Protein AF-A0A371GRP0-F1 (afdb_monomer_lite)

Radius of gyration: 27.49 Å; chains: 1; bounding box: 46×66×63 Å

InterPro domains:
  IPR001902 SLC26A/SulP transporter [PTHR11814] (27-108)
  IPR011547 SLC26A/SulP transporter domain [PF00916] (75-108)

Organism: Mucuna pruriens (NCBI:txid157652)

Secondary structure (DSSP, 8-state):
---------------PPPP---HHHHHHHHHHHHH-SS-GGGGGTTS-HHHHHHHHHHHH-THHHHGGG--HHHHHHHHHHHHHHHHHHHHHHHHHHHHTT--TTS--

Structure (mmCIF, N/CA/C/O backbone):
data_AF-A0A371GRP0-F1
#
_entry.id   AF-A0A371GRP0-F1
#
loop_
_atom_site.group_PDB
_atom_site.id
_atom_site.type_symbol
_atom_site.label_atom_id
_atom_site.label_alt_id
_atom_site.label_comp_id
_atom_site.label_asym_id
_atom_site.label_entity_id
_atom_site.label_seq_id
_atom_site.pdbx_PDB_ins_code
_atom_site.Cartn_x
_atom_site.Cartn_y
_atom_site.Cartn_z
_atom_site.occupancy
_atom_site.B_iso_or_equiv
_atom_site.auth_seq_id
_atom_site.auth_comp_id
_atom_site.auth_asym_id
_atom_site.auth_atom_id
_atom_site.pdbx_PDB_model_num
ATOM 1 N N . MET A 1 1 ? -6.689 51.639 30.869 1.00 48.12 1 MET A N 1
ATOM 2 C CA . MET A 1 1 ? -6.477 50.360 30.161 1.00 48.12 1 MET A CA 1
ATOM 3 C C . MET A 1 1 ? -5.565 49.516 31.029 1.00 48.12 1 MET A C 1
ATOM 5 O O . MET A 1 1 ? -4.435 49.924 31.246 1.00 48.12 1 MET A O 1
ATOM 9 N N . GLY A 1 2 ? -6.112 48.468 31.649 1.00 46.59 2 GLY A N 1
ATOM 10 C CA . GLY A 1 2 ? -5.436 47.679 32.680 1.00 46.59 2 GLY A CA 1
ATOM 11 C C . GLY A 1 2 ? -4.367 46.750 32.111 1.00 46.59 2 GLY A C 1
ATOM 12 O O . GLY A 1 2 ? -4.557 46.154 31.053 1.00 46.59 2 GLY A O 1
ATOM 13 N N . ASN A 1 3 ? -3.257 46.654 32.837 1.00 45.34 3 ASN A N 1
ATOM 14 C CA . ASN A 1 3 ? -2.177 45.711 32.591 1.00 45.34 3 ASN A CA 1
ATOM 15 C C . ASN A 1 3 ? -2.669 44.315 32.985 1.00 45.34 3 ASN A C 1
ATOM 17 O O . ASN A 1 3 ? -2.997 44.089 34.147 1.00 45.34 3 ASN A O 1
ATOM 21 N N . VAL A 1 4 ? -2.763 43.406 32.017 1.00 58.34 4 VAL A N 1
ATOM 22 C CA . VAL A 1 4 ? -3.090 42.001 32.275 1.00 58.34 4 VAL A CA 1
ATOM 23 C C . VAL A 1 4 ? -1.774 41.282 32.551 1.00 58.34 4 VAL A C 1
ATOM 25 O O . VAL A 1 4 ? -0.968 41.072 31.646 1.00 58.34 4 VAL A O 1
ATOM 28 N N . GLU A 1 5 ? -1.535 40.987 33.824 1.00 55.69 5 GLU A N 1
ATOM 29 C CA . GLU A 1 5 ? -0.464 40.113 34.294 1.00 55.69 5 GLU A CA 1
ATOM 30 C C . GLU A 1 5 ? -0.697 38.715 33.708 1.00 55.69 5 GLU A C 1
ATOM 32 O O . GLU A 1 5 ? -1.711 38.071 33.975 1.00 55.69 5 GLU A O 1
ATOM 37 N N . TYR A 1 6 ? 0.214 38.259 32.848 1.00 51.41 6 TYR A N 1
ATOM 38 C CA . TYR A 1 6 ? 0.200 36.883 32.366 1.00 51.41 6 TYR A CA 1
ATOM 39 C C . TYR A 1 6 ? 0.681 35.979 33.498 1.00 51.41 6 TYR A C 1
ATOM 41 O O . TYR A 1 6 ? 1.877 35.754 33.682 1.00 51.41 6 TYR A O 1
ATOM 49 N N . GLU A 1 7 ? -0.269 35.479 34.276 1.00 51.72 7 GLU A N 1
ATOM 50 C CA . GLU A 1 7 ? -0.052 34.459 35.290 1.00 51.72 7 GLU A CA 1
ATOM 51 C C . GLU A 1 7 ? 0.326 33.148 34.579 1.00 51.72 7 GLU A C 1
ATOM 53 O O . GLU A 1 7 ? -0.519 32.398 34.086 1.00 51.72 7 GLU A O 1
ATOM 58 N N . TYR A 1 8 ? 1.634 32.905 34.445 1.00 49.12 8 TYR A N 1
ATOM 59 C CA . TYR A 1 8 ? 2.192 31.645 33.957 1.00 49.12 8 TYR A CA 1
ATOM 60 C C . TYR A 1 8 ? 1.908 30.555 34.996 1.00 49.12 8 TYR A C 1
ATOM 62 O O . TYR A 1 8 ? 2.738 30.229 35.845 1.00 49.12 8 TYR A O 1
ATOM 70 N N . ASN A 1 9 ? 0.694 30.009 34.950 1.00 48.06 9 ASN A N 1
ATOM 71 C CA . ASN A 1 9 ? 0.304 28.828 35.702 1.00 48.06 9 ASN A CA 1
ATOM 72 C C . ASN A 1 9 ? 1.055 27.627 35.109 1.00 48.06 9 ASN A C 1
ATOM 74 O O . ASN A 1 9 ? 0.573 26.929 34.218 1.00 48.06 9 ASN A O 1
ATOM 78 N N . SER A 1 10 ? 2.281 27.412 35.586 1.00 55.22 10 SER A N 1
ATOM 79 C CA . SER A 1 10 ? 3.030 26.172 35.398 1.00 55.22 10 SER A CA 1
ATOM 80 C C . SER A 1 10 ? 2.332 25.080 36.205 1.00 55.22 10 SER A C 1
ATOM 82 O O . SER A 1 10 ? 2.760 24.706 37.297 1.00 55.22 10 SER A O 1
ATOM 84 N N . SER A 1 11 ? 1.199 24.598 35.699 1.00 53.19 11 SER A N 1
ATOM 85 C CA . SER A 1 11 ? 0.562 23.384 36.186 1.00 53.19 11 SER A CA 1
ATOM 86 C C . SER A 1 11 ? 1.519 22.233 35.895 1.00 53.19 11 SER A C 1
ATOM 88 O O . SER A 1 11 ? 1.490 21.650 34.808 1.00 53.19 11 SER A O 1
ATOM 90 N N . MET A 1 12 ? 2.410 21.953 36.850 1.00 50.12 12 MET A N 1
ATOM 91 C CA . MET A 1 12 ? 3.198 20.730 36.897 1.00 50.12 12 MET A CA 1
ATOM 92 C C . MET A 1 12 ? 2.231 19.569 36.675 1.00 50.12 12 MET A C 1
ATOM 94 O O . MET A 1 12 ? 1.427 19.246 37.547 1.00 50.12 12 MET A O 1
ATOM 98 N N . HIS A 1 13 ? 2.275 18.965 35.487 1.00 55.50 13 HIS A N 1
ATOM 99 C CA . HIS A 1 13 ? 1.603 17.701 35.232 1.00 55.50 13 HIS A CA 1
ATOM 100 C C . HIS A 1 13 ? 2.299 16.661 36.105 1.00 55.50 13 HIS A C 1
ATOM 102 O O . HIS A 1 13 ? 3.324 16.091 35.734 1.00 55.50 13 HIS A O 1
ATOM 108 N N . GLN A 1 14 ? 1.782 16.467 37.313 1.00 54.88 14 GLN A N 1
ATOM 109 C CA . GLN A 1 14 ? 2.243 15.421 38.202 1.00 54.88 14 GLN A CA 1
ATOM 110 C C . GLN A 1 14 ? 1.716 14.101 37.639 1.00 54.88 14 GLN A C 1
ATOM 112 O O . GLN A 1 14 ? 0.589 13.688 37.905 1.00 54.88 14 GLN A O 1
ATOM 117 N N . VAL A 1 15 ? 2.514 13.478 36.772 1.00 62.56 15 VAL A N 1
ATOM 118 C CA . VAL A 1 15 ? 2.200 12.172 36.196 1.00 62.56 15 VAL A CA 1
ATOM 119 C C . VAL A 1 15 ? 2.290 11.163 37.335 1.00 62.56 15 VAL A C 1
ATOM 121 O O . VAL A 1 15 ? 3.377 10.882 37.840 1.00 62.56 15 VAL A O 1
ATOM 124 N N . ALA A 1 16 ? 1.140 10.677 37.800 1.00 66.38 16 ALA A N 1
ATOM 125 C CA . ALA A 1 16 ? 1.087 9.638 38.817 1.00 66.38 16 ALA A CA 1
ATOM 126 C C . ALA A 1 16 ? 1.896 8.430 38.325 1.00 66.38 16 ALA A C 1
ATOM 128 O O . ALA A 1 16 ? 1.593 7.858 37.277 1.00 66.38 16 ALA A O 1
ATOM 129 N N . VAL A 1 17 ? 2.950 8.069 39.059 1.00 68.56 17 VAL A N 1
ATOM 130 C CA . VAL A 1 17 ? 3.773 6.908 38.717 1.00 68.56 17 VAL A CA 1
ATOM 131 C C . VAL A 1 17 ? 2.895 5.663 38.872 1.00 68.56 17 VAL A C 1
ATOM 133 O O . VAL A 1 17 ? 2.282 5.492 39.931 1.00 68.56 17 VAL A O 1
ATOM 136 N N . PRO A 1 18 ? 2.782 4.810 37.838 1.00 68.56 18 PRO A N 1
ATOM 137 C CA . PRO A 1 18 ? 1.964 3.614 37.928 1.00 68.56 18 PRO A CA 1
ATOM 138 C C . PRO A 1 18 ? 2.493 2.700 39.045 1.00 68.56 18 PRO A C 1
ATOM 140 O O . PRO A 1 18 ? 3.704 2.652 39.283 1.00 68.56 18 PRO A O 1
ATOM 143 N N . PRO A 1 19 ? 1.607 1.971 39.746 1.00 78.75 19 PRO A N 1
ATOM 144 C CA . PRO A 1 19 ? 2.019 1.049 40.798 1.00 78.75 19 PRO A CA 1
ATOM 145 C C . PRO A 1 19 ? 3.043 0.042 40.249 1.00 78.75 19 PRO A C 1
ATOM 147 O O . PRO A 1 19 ? 2.902 -0.389 39.100 1.00 78.75 19 PRO A O 1
ATOM 150 N N . PRO A 1 20 ? 4.067 -0.346 41.033 1.00 69.56 20 PRO A N 1
ATOM 151 C CA . PRO A 1 20 ? 5.123 -1.232 40.560 1.00 69.56 20 PRO A CA 1
ATOM 152 C C . PRO A 1 20 ? 4.523 -2.572 40.130 1.00 69.56 20 PRO A C 1
ATOM 154 O O . PRO A 1 20 ? 3.960 -3.313 40.935 1.00 69.56 20 PRO A O 1
ATOM 157 N N . GLN A 1 21 ? 4.625 -2.865 38.836 1.00 71.81 21 GLN A N 1
ATOM 158 C CA . GLN A 1 21 ? 4.188 -4.132 38.265 1.00 71.81 21 GLN A CA 1
ATOM 159 C C . GLN A 1 21 ? 5.364 -5.124 38.233 1.00 71.81 21 GLN A C 1
ATOM 161 O O . GLN A 1 21 ? 6.516 -4.705 38.097 1.00 71.81 21 GLN A O 1
ATOM 166 N N . PRO A 1 22 ? 5.111 -6.440 38.337 1.00 87.00 22 PRO A N 1
ATOM 167 C CA . PRO A 1 22 ? 6.151 -7.467 38.244 1.00 87.00 22 PRO A CA 1
ATOM 168 C C . PRO A 1 22 ? 7.006 -7.329 36.970 1.00 87.00 22 PRO A C 1
ATOM 170 O O . PRO A 1 22 ? 6.469 -7.020 35.907 1.00 87.00 22 PRO A O 1
ATOM 173 N N . PHE A 1 23 ? 8.314 -7.619 37.050 1.00 84.19 23 PHE A N 1
ATOM 174 C CA . PHE A 1 23 ? 9.281 -7.475 35.940 1.00 84.19 23 PHE A CA 1
ATOM 175 C C . PHE A 1 23 ? 8.815 -8.139 34.635 1.00 84.19 23 PHE A C 1
ATOM 177 O O . PHE A 1 23 ? 8.898 -7.542 33.566 1.00 84.19 23 PHE A O 1
ATOM 184 N N . LEU A 1 24 ? 8.251 -9.347 34.722 1.00 84.56 24 LEU A N 1
ATOM 185 C CA . LEU A 1 24 ? 7.728 -10.054 33.550 1.00 84.56 24 LEU A CA 1
ATOM 186 C C . LEU A 1 24 ? 6.478 -9.385 32.968 1.00 84.56 24 LEU A C 1
ATOM 188 O O . LEU A 1 24 ? 6.313 -9.372 31.754 1.00 84.56 24 LEU A O 1
ATOM 192 N N . ASN A 1 25 ? 5.629 -8.788 33.806 1.00 79.06 25 ASN A N 1
ATOM 193 C CA . ASN A 1 25 ? 4.440 -8.079 33.338 1.00 79.06 25 ASN A CA 1
ATOM 194 C C . ASN A 1 25 ? 4.826 -6.776 32.642 1.00 79.06 25 ASN A C 1
ATOM 196 O O . ASN A 1 25 ? 4.281 -6.490 31.587 1.00 79.06 25 ASN A O 1
ATOM 200 N N . SER A 1 26 ? 5.811 -6.046 33.172 1.00 77.94 26 SER A N 1
ATOM 201 C CA . SER A 1 26 ? 6.382 -4.863 32.516 1.00 77.94 26 SER A CA 1
ATOM 202 C C . SER A 1 26 ? 7.059 -5.217 31.187 1.00 77.94 26 SER A C 1
ATOM 204 O O . SER A 1 26 ? 6.819 -4.550 30.183 1.00 77.94 26 SER A O 1
ATOM 206 N N . LEU A 1 27 ? 7.833 -6.307 31.138 1.00 87.62 27 LEU A N 1
ATOM 207 C CA . LEU A 1 27 ? 8.480 -6.766 29.908 1.00 87.62 27 LEU A CA 1
ATOM 208 C C . LEU A 1 27 ? 7.449 -7.185 28.855 1.00 87.62 27 LEU A C 1
ATOM 210 O O . LEU A 1 27 ? 7.531 -6.754 27.711 1.00 87.62 27 LEU A O 1
ATOM 214 N N . MET A 1 28 ? 6.459 -7.996 29.236 1.00 81.62 28 MET A N 1
ATOM 215 C CA . MET A 1 28 ? 5.389 -8.413 28.327 1.00 81.62 28 MET A CA 1
ATOM 216 C C . MET A 1 28 ? 4.519 -7.238 27.892 1.00 81.62 28 MET A C 1
ATOM 218 O O . MET A 1 28 ? 4.106 -7.193 26.738 1.00 81.62 28 MET A O 1
ATOM 222 N N . TYR A 1 29 ? 4.270 -6.276 28.779 1.00 79.25 29 TYR A N 1
ATOM 223 C CA . TYR A 1 29 ? 3.563 -5.042 28.457 1.00 79.25 29 TYR A CA 1
ATOM 224 C C . TYR A 1 29 ? 4.358 -4.204 27.450 1.00 79.25 29 TYR A C 1
ATOM 226 O O . TYR A 1 29 ? 3.819 -3.842 26.413 1.00 79.25 29 TYR A O 1
ATOM 234 N N . SER A 1 30 ? 5.659 -4.018 27.680 1.00 79.94 30 SER A N 1
ATOM 235 C CA . SER A 1 30 ? 6.563 -3.277 26.790 1.00 79.94 30 SER A CA 1
ATOM 236 C C . SER A 1 30 ? 6.702 -3.945 25.423 1.00 79.94 30 SER A C 1
ATOM 238 O O . SER A 1 30 ? 6.669 -3.275 24.395 1.00 79.94 30 SER A O 1
ATOM 2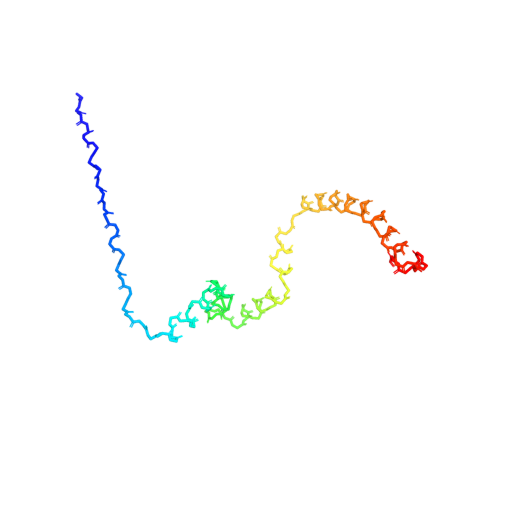40 N N . LEU A 1 31 ? 6.814 -5.276 25.379 1.00 85.06 31 LEU A N 1
ATOM 241 C CA . LEU A 1 31 ? 6.831 -6.023 24.122 1.00 85.06 31 LEU A CA 1
ATOM 242 C C . LEU A 1 31 ? 5.486 -5.930 23.402 1.00 85.06 31 LEU A C 1
ATOM 244 O O . LEU A 1 31 ? 5.457 -5.710 22.195 1.00 85.06 31 LEU A O 1
ATOM 248 N N . LYS A 1 32 ? 4.371 -6.055 24.124 1.00 78.44 32 LYS A N 1
ATOM 249 C CA . LYS A 1 32 ? 3.037 -5.903 23.544 1.00 78.44 32 LYS A CA 1
ATOM 250 C 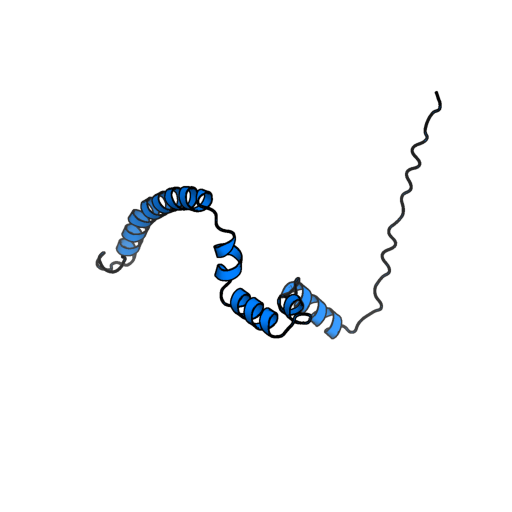C . LYS A 1 32 ? 2.824 -4.492 22.987 1.00 78.44 32 LYS A C 1
ATOM 252 O O . LYS A 1 32 ? 2.293 -4.379 21.891 1.00 78.44 32 LYS A O 1
ATOM 257 N N . GLU A 1 33 ? 3.282 -3.451 23.679 1.00 75.81 33 GLU A N 1
ATOM 258 C CA . GLU A 1 33 ? 3.269 -2.070 23.178 1.00 75.81 33 GLU A CA 1
ATOM 259 C C . GLU A 1 33 ? 4.198 -1.873 21.976 1.00 75.81 33 GLU A C 1
ATOM 261 O O . GLU A 1 33 ? 3.845 -1.154 21.048 1.00 75.81 33 GLU A O 1
ATOM 266 N N . THR A 1 34 ? 5.358 -2.534 21.951 1.00 80.88 34 THR A N 1
ATOM 267 C CA . THR A 1 34 ? 6.326 -2.398 20.849 1.00 80.88 34 THR A CA 1
ATOM 268 C C . THR A 1 34 ? 5.839 -3.087 19.575 1.00 80.88 34 THR A C 1
ATOM 270 O O . THR A 1 34 ? 5.985 -2.546 18.483 1.00 80.88 34 THR A O 1
ATOM 273 N N . PHE A 1 35 ? 5.261 -4.283 19.694 1.00 80.00 35 PHE A N 1
ATOM 274 C CA . PHE A 1 35 ? 4.811 -5.061 18.538 1.00 80.00 35 PHE A CA 1
ATOM 275 C C . PHE A 1 35 ? 3.380 -4.734 18.107 1.00 80.00 35 PHE A C 1
ATOM 277 O O . PHE A 1 35 ? 3.055 -4.877 16.930 1.00 80.00 35 PHE A O 1
ATOM 284 N N . PHE A 1 36 ? 2.524 -4.301 19.034 1.00 71.94 36 PHE A N 1
ATOM 285 C CA . PHE A 1 36 ? 1.108 -4.031 18.781 1.00 71.94 36 PHE A CA 1
ATOM 286 C C . PHE A 1 36 ? 0.635 -2.780 19.549 1.00 71.94 36 PHE A C 1
ATOM 288 O O . PHE A 1 36 ? -0.235 -2.889 20.418 1.00 71.94 36 PHE A O 1
ATOM 295 N N . PRO A 1 37 ? 1.187 -1.586 19.238 1.00 63.25 37 PRO A N 1
ATOM 296 C CA . PRO A 1 37 ? 0.781 -0.328 19.878 1.00 63.25 37 PRO A CA 1
ATOM 297 C C . PRO A 1 37 ? -0.713 -0.038 19.659 1.00 63.25 37 PRO A C 1
ATOM 299 O O . PRO A 1 37 ? -1.401 0.442 20.559 1.00 63.25 37 PRO A O 1
ATOM 302 N N . ASP A 1 38 ? -1.234 -0.451 18.502 1.00 62.62 38 ASP A N 1
ATOM 303 C CA . ASP A 1 38 ? -2.653 -0.495 18.181 1.00 62.62 38 ASP A CA 1
ATOM 304 C C . ASP A 1 38 ? -3.086 -1.959 18.054 1.00 62.62 38 ASP A C 1
ATOM 306 O O . ASP A 1 38 ? -2.838 -2.572 17.023 1.00 62.62 38 ASP A O 1
ATOM 310 N N . ASP A 1 39 ? -3.728 -2.542 19.078 1.00 64.81 39 ASP A N 1
ATOM 311 C CA . ASP A 1 39 ? -4.373 -3.865 18.973 1.00 64.81 39 ASP A CA 1
ATOM 312 C C . ASP A 1 39 ? -5.368 -3.823 17.782 1.00 64.81 39 ASP A C 1
ATOM 314 O O . ASP A 1 39 ? -6.491 -3.317 17.948 1.00 64.81 39 ASP A O 1
ATOM 318 N N . PRO A 1 40 ? -5.045 -4.374 16.590 1.00 62.59 40 PRO A N 1
ATOM 319 C CA . PRO A 1 40 ? -5.898 -4.206 15.408 1.00 62.59 40 PRO A CA 1
ATOM 320 C C . PRO A 1 40 ? -7.248 -4.908 15.618 1.00 62.59 40 PRO A C 1
ATOM 322 O O . PRO A 1 40 ? -8.288 -4.510 15.091 1.00 62.59 40 PRO A O 1
ATOM 325 N N . LEU A 1 41 ? -7.243 -5.915 16.497 1.00 66.00 41 LEU A N 1
ATOM 326 C CA . LEU A 1 41 ? -8.371 -6.758 16.856 1.00 66.00 41 LEU A CA 1
ATOM 327 C C . LEU A 1 41 ? -9.344 -6.107 17.858 1.00 66.00 41 LEU A C 1
ATOM 329 O O . LEU A 1 41 ? -10.465 -6.596 18.020 1.00 66.00 41 LEU A O 1
ATOM 333 N N . LYS A 1 42 ? -8.998 -4.979 18.504 1.00 65.44 42 LYS A N 1
ATOM 334 C CA . LYS A 1 42 ? -9.939 -4.271 19.402 1.00 65.44 42 LYS A CA 1
ATOM 335 C C . LYS A 1 42 ? -11.180 -3.772 18.659 1.00 65.44 42 LYS A C 1
ATOM 337 O O . LYS A 1 42 ? -12.279 -3.839 19.210 1.00 65.44 42 LYS A O 1
ATOM 342 N N . ARG A 1 43 ? -11.035 -3.357 17.393 1.00 61.19 43 ARG A N 1
ATOM 343 C CA . ARG A 1 43 ? -12.147 -2.890 16.537 1.00 61.19 43 ARG A CA 1
ATOM 344 C C . ARG A 1 43 ? -13.213 -3.967 16.282 1.00 61.19 43 ARG A C 1
ATOM 346 O O . ARG A 1 43 ? -14.353 -3.640 15.965 1.00 61.19 43 ARG A O 1
ATOM 353 N N . PHE A 1 44 ? -12.872 -5.241 16.477 1.00 64.56 44 PHE A N 1
ATOM 354 C CA . PHE A 1 44 ? -13.748 -6.386 16.232 1.00 64.56 44 PHE A CA 1
ATOM 355 C C . PHE A 1 44 ? -14.606 -6.760 17.441 1.00 64.56 44 PHE A C 1
ATOM 357 O O . PHE A 1 44 ? -15.636 -7.414 17.285 1.00 64.56 44 PHE A O 1
ATOM 364 N N . LYS A 1 45 ? -14.202 -6.380 18.659 1.00 60.41 45 LYS A N 1
ATOM 365 C CA . LYS A 1 45 ? -14.775 -6.942 19.893 1.00 60.41 45 LYS A CA 1
ATOM 366 C C . LYS A 1 45 ? -16.210 -6.463 20.176 1.00 60.41 45 LYS A C 1
ATOM 368 O O . LYS A 1 45 ? -16.980 -7.226 20.749 1.00 60.41 45 LYS A O 1
ATOM 373 N N . ASN A 1 46 ? -16.596 -5.281 19.684 1.00 65.12 46 ASN A N 1
ATOM 374 C CA . ASN A 1 46 ? -17.866 -4.609 20.014 1.00 65.12 46 ASN A CA 1
ATOM 375 C C . ASN A 1 46 ? -18.876 -4.505 18.849 1.00 65.12 46 ASN A C 1
ATOM 377 O O . ASN A 1 46 ? -19.755 -3.649 18.878 1.00 65.12 46 ASN A O 1
ATOM 381 N N . GLN A 1 47 ? -18.758 -5.329 17.802 1.00 69.56 47 GLN A N 1
ATOM 382 C CA . GLN A 1 47 ? -19.591 -5.207 16.591 1.00 69.56 47 GLN A CA 1
ATOM 383 C C . GLN A 1 47 ? -20.476 -6.452 16.355 1.00 69.56 47 GLN A C 1
ATOM 385 O O . GLN A 1 47 ? -20.090 -7.558 16.751 1.00 69.56 47 GLN A O 1
ATOM 390 N N . PRO A 1 48 ? -21.653 -6.310 15.706 1.00 77.75 48 PRO A N 1
ATOM 391 C CA . PRO A 1 48 ? -22.520 -7.436 15.344 1.00 77.75 48 PRO A CA 1
ATOM 392 C C . PRO A 1 48 ? -21.806 -8.427 14.409 1.00 77.75 48 PRO A C 1
ATOM 394 O O . PRO A 1 48 ? -20.869 -8.057 13.700 1.00 77.75 48 PRO A O 1
ATOM 397 N N . ALA A 1 49 ? -22.250 -9.691 14.394 1.00 73.56 49 ALA A N 1
ATOM 398 C CA . ALA A 1 49 ? -21.585 -10.787 13.674 1.00 73.56 49 ALA A CA 1
ATOM 399 C C . ALA A 1 49 ? -21.305 -10.479 12.188 1.00 73.56 49 ALA A C 1
ATOM 401 O O . ALA A 1 49 ? -20.233 -10.808 11.689 1.00 73.56 49 ALA A O 1
ATOM 402 N N . SER A 1 50 ? -22.203 -9.762 11.506 1.00 73.50 50 SER A N 1
ATOM 403 C CA . SER A 1 50 ? -22.014 -9.318 10.117 1.00 73.50 50 SER A CA 1
ATOM 404 C C . SER A 1 50 ? -20.848 -8.338 9.953 1.00 73.50 50 SER A C 1
ATOM 406 O O . SER A 1 50 ? -20.006 -8.513 9.078 1.00 73.50 50 SER A O 1
ATOM 408 N N . LYS A 1 51 ? -20.738 -7.337 10.833 1.00 74.88 51 LYS A N 1
ATOM 409 C CA . LYS A 1 51 ? -19.630 -6.374 10.814 1.00 74.88 51 LYS A CA 1
ATOM 410 C C . LYS A 1 51 ? -18.302 -7.009 11.216 1.00 74.88 51 LYS A C 1
ATOM 412 O O . LYS A 1 51 ? -17.277 -6.577 10.709 1.00 74.88 51 LYS A O 1
ATOM 417 N N . LYS A 1 52 ? -18.305 -8.048 12.061 1.00 77.75 52 LYS A N 1
ATOM 418 C CA . LYS A 1 52 ? -17.100 -8.847 12.352 1.00 77.75 52 LYS A CA 1
ATOM 419 C C . LYS A 1 52 ? -16.587 -9.580 11.113 1.00 77.75 52 LYS A C 1
ATOM 421 O O . LYS A 1 52 ? -15.381 -9.595 10.900 1.00 77.75 52 LYS A O 1
ATOM 426 N N . LEU A 1 53 ? -17.481 -10.141 10.292 1.00 80.69 53 LEU A N 1
ATOM 427 C CA . LEU A 1 53 ? -17.095 -10.772 9.024 1.00 80.69 53 LEU A CA 1
ATOM 428 C C . LEU A 1 53 ? -16.549 -9.747 8.025 1.00 80.69 53 LEU A C 1
ATOM 430 O O . LEU A 1 53 ? -15.510 -9.992 7.423 1.00 80.69 53 LEU A O 1
ATOM 434 N N . VAL A 1 54 ? -17.193 -8.581 7.900 1.00 78.81 54 VAL A N 1
ATOM 435 C CA . VAL A 1 54 ? -16.716 -7.493 7.025 1.00 78.81 54 VAL A CA 1
ATOM 436 C C . VAL A 1 54 ? -15.355 -6.963 7.480 1.00 78.81 54 VAL A C 1
ATOM 438 O O . VAL A 1 54 ? -14.450 -6.856 6.660 1.00 78.81 54 VAL A O 1
ATOM 441 N N . LEU A 1 55 ? -15.170 -6.696 8.777 1.00 76.00 55 LEU A N 1
ATOM 442 C CA . LEU A 1 55 ? -13.870 -6.289 9.320 1.00 76.00 55 LEU A CA 1
ATOM 443 C C . LEU A 1 55 ? -12.813 -7.392 9.154 1.00 76.00 55 LEU A C 1
ATOM 445 O O . LEU A 1 55 ? -11.648 -7.093 8.919 1.00 76.00 55 LEU A O 1
ATOM 449 N N . GLY A 1 56 ? -13.205 -8.666 9.274 1.00 80.31 56 GLY A N 1
ATOM 450 C CA . GLY A 1 56 ? -12.304 -9.800 9.056 1.00 80.31 56 GLY A CA 1
ATOM 451 C C . GLY A 1 56 ? -11.808 -9.816 7.622 1.00 80.31 56 GLY A C 1
ATOM 452 O O . GLY A 1 56 ? -10.609 -9.903 7.377 1.00 80.31 56 GLY A O 1
ATOM 453 N N . LEU A 1 57 ? -12.724 -9.632 6.677 1.00 81.88 57 LEU A N 1
ATOM 454 C CA . LEU A 1 57 ? -12.388 -9.556 5.267 1.00 81.88 57 LEU A CA 1
ATOM 455 C C . LEU A 1 57 ? -11.544 -8.315 4.941 1.00 81.88 57 LEU A C 1
ATOM 457 O O . LEU A 1 57 ? -10.614 -8.440 4.161 1.00 81.88 57 LEU A O 1
ATOM 461 N N . GLN A 1 58 ? -11.787 -7.162 5.575 1.00 79.38 58 GLN A N 1
ATOM 462 C CA . GLN A 1 58 ? -10.933 -5.967 5.451 1.00 79.38 58 GLN A CA 1
ATOM 463 C C . GLN A 1 58 ? -9.527 -6.176 6.033 1.00 79.38 58 GLN A C 1
ATOM 465 O O . GLN A 1 58 ? -8.562 -5.651 5.493 1.00 79.38 58 GLN A O 1
ATOM 470 N N . TYR A 1 59 ? -9.382 -6.974 7.094 1.00 77.25 59 TYR A N 1
ATOM 471 C CA . TYR A 1 59 ? -8.074 -7.300 7.667 1.00 77.25 59 TYR A CA 1
ATOM 472 C C . TYR A 1 59 ? -7.235 -8.194 6.749 1.00 77.25 59 TYR A C 1
ATOM 474 O O . TYR A 1 59 ? -6.037 -7.974 6.603 1.00 77.25 59 TYR A O 1
ATOM 482 N N . PHE A 1 60 ? -7.860 -9.182 6.102 1.00 81.81 60 PHE A N 1
ATOM 483 C CA . PHE A 1 60 ? -7.173 -10.029 5.121 1.00 81.81 60 PHE A CA 1
ATOM 484 C C . PHE A 1 60 ? -6.993 -9.335 3.765 1.00 81.81 60 PHE A C 1
ATOM 486 O O . PHE A 1 60 ? -5.975 -9.517 3.103 1.00 81.81 60 PHE A O 1
ATOM 493 N N . PHE A 1 61 ? -7.972 -8.529 3.360 1.00 85.50 61 PHE A N 1
ATOM 494 C CA . PHE A 1 61 ? -8.020 -7.822 2.087 1.00 85.50 61 PHE A CA 1
ATOM 495 C C . PHE A 1 61 ? -8.241 -6.325 2.343 1.00 85.50 61 PHE A C 1
ATOM 497 O O . PHE A 1 61 ? -9.361 -5.830 2.169 1.00 85.50 61 PHE A O 1
ATOM 504 N N . PRO A 1 62 ? -7.178 -5.571 2.692 1.00 79.56 62 PRO A N 1
ATOM 505 C CA . PRO A 1 62 ? -7.278 -4.132 2.960 1.00 79.56 62 PRO A CA 1
ATOM 506 C C . PRO A 1 62 ? -7.806 -3.343 1.755 1.00 79.56 62 PRO A C 1
ATOM 508 O O . PRO A 1 62 ? -8.332 -2.245 1.911 1.00 79.56 62 PRO A O 1
ATOM 511 N N . ILE A 1 63 ? -7.750 -3.927 0.551 1.00 81.00 63 ILE A N 1
ATOM 512 C CA . ILE A 1 63 ? -8.375 -3.382 -0.658 1.00 81.00 63 ILE A CA 1
ATOM 513 C C . ILE A 1 63 ? -9.862 -3.080 -0.495 1.00 81.00 63 ILE A C 1
ATOM 515 O O . ILE A 1 63 ? -10.338 -2.089 -1.032 1.00 81.00 63 ILE A O 1
ATOM 519 N N . LEU A 1 64 ? -10.597 -3.858 0.299 1.00 79.12 64 LEU A N 1
ATOM 520 C CA . LEU A 1 64 ? -12.028 -3.634 0.511 1.00 79.12 64 LEU A CA 1
ATOM 521 C C . LEU A 1 64 ? -12.326 -2.399 1.373 1.00 79.12 64 LEU A C 1
ATOM 523 O O . LEU A 1 64 ? -13.467 -1.943 1.406 1.00 79.12 64 LEU A O 1
ATOM 527 N N . GLU A 1 65 ? -11.327 -1.864 2.075 1.00 80.81 65 GLU A N 1
ATOM 528 C CA . GLU A 1 65 ? -11.448 -0.637 2.862 1.00 80.81 65 GLU A CA 1
ATOM 529 C C . GLU A 1 65 ? -11.255 0.613 1.990 1.00 80.81 65 GLU A C 1
ATOM 531 O O . GLU A 1 65 ? -12.048 1.554 2.066 1.00 80.81 65 GLU A O 1
ATOM 536 N N . TRP A 1 66 ? -10.241 0.626 1.119 1.00 81.69 66 TRP A N 1
ATOM 537 C CA . TRP A 1 66 ? -9.911 1.809 0.316 1.00 81.69 66 TRP A CA 1
ATOM 538 C C . TRP A 1 66 ? -10.526 1.817 -1.087 1.00 81.69 66 TRP A C 1
ATOM 540 O O . TRP A 1 66 ? -10.828 2.896 -1.591 1.00 81.69 66 TRP A O 1
ATOM 550 N N . ALA A 1 67 ? -10.778 0.659 -1.710 1.00 82.50 67 ALA A N 1
ATOM 551 C CA . ALA A 1 67 ? -11.372 0.579 -3.048 1.00 82.50 67 ALA A CA 1
ATOM 552 C C . ALA A 1 67 ? -12.720 1.314 -3.191 1.00 82.50 67 ALA A C 1
ATOM 554 O O . ALA A 1 67 ? -12.880 2.029 -4.179 1.00 82.50 67 ALA A O 1
ATOM 555 N N . PRO A 1 68 ? -13.685 1.226 -2.248 1.00 81.19 68 PRO A N 1
ATOM 556 C CA . PRO A 1 68 ? -14.937 1.980 -2.373 1.00 81.19 68 PRO A CA 1
ATOM 557 C C . PRO A 1 68 ? -14.760 3.499 -2.217 1.00 81.19 68 PRO A C 1
ATOM 559 O O . PRO A 1 68 ? -15.610 4.256 -2.673 1.00 81.19 68 PRO A O 1
ATOM 562 N N . ASN A 1 69 ? -13.663 3.951 -1.602 1.00 81.19 69 ASN A N 1
ATOM 563 C CA . ASN A 1 69 ? -13.320 5.370 -1.452 1.00 81.19 69 ASN A CA 1
ATOM 564 C C . ASN A 1 69 ? -12.438 5.888 -2.606 1.00 81.19 69 ASN A C 1
ATOM 566 O O . ASN A 1 69 ? -11.978 7.032 -2.581 1.00 81.19 69 ASN A O 1
ATOM 570 N N . TYR A 1 70 ? -12.172 5.049 -3.608 1.00 82.06 70 TYR A N 1
ATOM 571 C CA . TYR A 1 70 ? -11.286 5.370 -4.714 1.00 82.06 70 TYR A CA 1
ATOM 572 C C . TYR A 1 70 ? -12.014 6.189 -5.788 1.00 82.06 70 TYR A C 1
ATOM 574 O O . TYR A 1 70 ? -12.987 5.748 -6.399 1.00 82.06 70 TYR A O 1
ATOM 582 N N . THR A 1 71 ? -11.514 7.394 -6.045 1.00 83.94 71 THR A N 1
ATOM 583 C CA . THR A 1 71 ? -12.058 8.326 -7.043 1.00 83.94 71 THR A CA 1
ATOM 584 C C . THR A 1 71 ? -11.275 8.260 -8.358 1.00 83.94 71 THR A C 1
ATOM 586 O O . THR A 1 71 ? -10.061 8.070 -8.362 1.00 83.94 71 THR A O 1
ATOM 589 N N . PHE A 1 72 ? -11.930 8.540 -9.492 1.00 82.88 72 PHE A N 1
ATOM 590 C CA . PHE A 1 72 ? -11.309 8.624 -10.829 1.00 82.88 72 PHE A CA 1
ATOM 591 C C . PHE A 1 72 ? -10.108 9.584 -10.940 1.00 82.88 72 PHE A C 1
ATOM 593 O O . PHE A 1 72 ? -9.310 9.468 -11.868 1.00 82.88 72 PHE A O 1
ATOM 600 N N . GLN A 1 73 ? -9.967 10.542 -10.021 1.00 84.25 73 GLN A N 1
ATOM 601 C CA . GLN A 1 73 ? -8.794 11.413 -9.953 1.00 84.25 73 GLN A CA 1
ATOM 602 C C . GLN A 1 73 ? -7.527 10.639 -9.565 1.00 84.25 73 GLN A C 1
ATOM 604 O O . GLN A 1 73 ? -6.481 10.880 -10.165 1.00 84.25 73 GLN A O 1
ATOM 609 N N . PHE A 1 74 ? -7.638 9.675 -8.644 1.00 84.00 74 PHE A N 1
ATOM 610 C CA . PHE A 1 74 ? -6.528 8.795 -8.282 1.00 84.00 74 PHE A CA 1
ATOM 611 C C . PHE A 1 74 ? -6.137 7.886 -9.447 1.00 84.00 74 PHE A C 1
ATOM 613 O O . PHE A 1 74 ? -4.956 7.694 -9.698 1.00 84.00 74 PHE A O 1
ATOM 620 N N . LEU A 1 75 ? -7.104 7.448 -10.263 1.00 84.81 75 LEU A N 1
ATOM 621 C CA . LEU A 1 75 ? -6.801 6.651 -11.456 1.00 84.81 75 LEU A CA 1
ATOM 622 C C . LEU A 1 75 ? -5.911 7.409 -12.451 1.00 84.81 75 LEU A C 1
ATOM 624 O O . LEU A 1 75 ? -5.012 6.829 -13.053 1.00 84.81 75 LEU A O 1
ATOM 628 N N . LYS A 1 76 ? -6.142 8.717 -12.627 1.00 89.62 76 LYS A N 1
ATOM 629 C CA . LYS A 1 76 ? -5.320 9.549 -13.519 1.00 89.62 76 LYS A CA 1
ATOM 630 C C . LYS A 1 76 ? -3.900 9.724 -12.985 1.00 89.62 76 LYS A C 1
ATOM 632 O O . LYS A 1 76 ? -2.959 9.649 -13.771 1.00 89.62 76 LYS 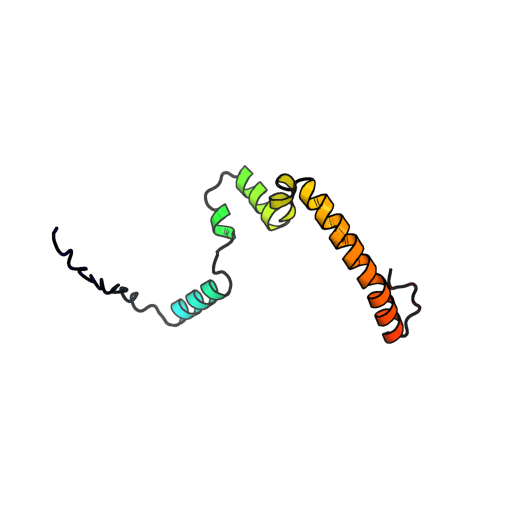A O 1
ATOM 637 N N . SER A 1 77 ? -3.740 9.953 -11.679 1.00 89.25 77 SER A N 1
AT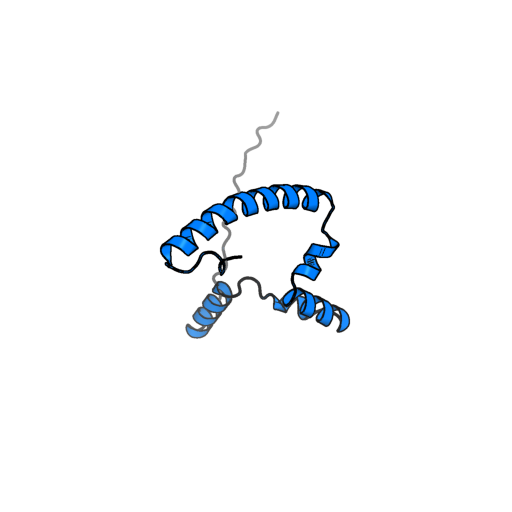OM 638 C CA . SER A 1 77 ? -2.408 10.033 -11.070 1.00 89.25 77 SER A CA 1
ATOM 639 C C . 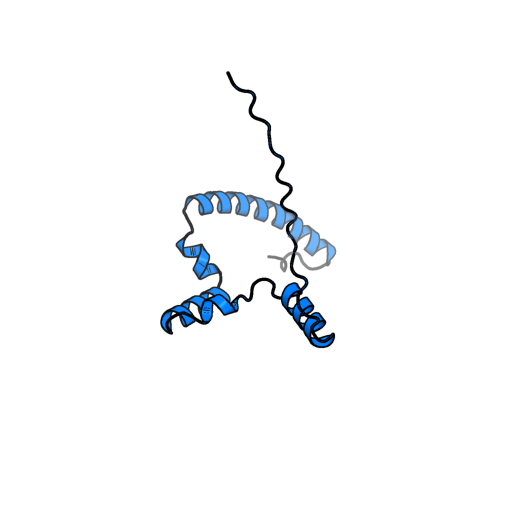SER A 1 77 ? -1.686 8.689 -11.118 1.00 89.25 77 SER A C 1
ATOM 641 O O . SER A 1 77 ? -0.515 8.652 -11.489 1.00 89.25 77 SER A O 1
ATOM 643 N N . ASP A 1 78 ? -2.392 7.592 -10.845 1.00 90.44 78 ASP A N 1
ATOM 644 C CA . ASP A 1 78 ? -1.838 6.237 -10.847 1.00 90.44 78 ASP A CA 1
ATOM 645 C C . ASP A 1 78 ? -1.448 5.793 -12.257 1.00 90.44 78 ASP A C 1
ATOM 647 O O . ASP A 1 78 ? -0.449 5.103 -12.423 1.00 90.44 78 ASP A O 1
ATOM 651 N N . LEU A 1 79 ? -2.163 6.243 -13.294 1.00 91.50 79 LEU A N 1
ATOM 652 C CA . LEU A 1 79 ? -1.788 5.987 -14.684 1.00 91.50 79 LEU A CA 1
ATOM 653 C C . LEU A 1 79 ? -0.458 6.662 -15.047 1.00 91.50 79 LEU A C 1
ATOM 655 O O . LEU A 1 79 ? 0.414 6.031 -15.641 1.00 91.50 79 LEU A O 1
ATOM 659 N N . ILE A 1 80 ? -0.277 7.932 -14.678 1.00 94.19 80 ILE A N 1
ATOM 660 C CA . ILE A 1 80 ? 0.963 8.675 -14.958 1.00 94.19 80 ILE A CA 1
ATOM 661 C C . ILE A 1 80 ? 2.128 8.092 -14.148 1.00 94.19 80 ILE A C 1
ATOM 663 O O . ILE A 1 80 ? 3.212 7.858 -14.693 1.00 94.19 80 ILE A O 1
ATOM 667 N N . ALA A 1 81 ? 1.904 7.811 -12.861 1.00 92.56 81 ALA A N 1
ATOM 668 C CA . ALA A 1 81 ? 2.885 7.158 -12.000 1.00 92.56 81 ALA A CA 1
ATOM 669 C C . ALA A 1 81 ? 3.235 5.754 -12.520 1.00 92.56 81 ALA A C 1
ATOM 671 O O . ALA A 1 81 ? 4.410 5.405 -12.603 1.00 92.56 81 ALA A O 1
ATOM 672 N N . GLY A 1 82 ? 2.237 4.987 -12.958 1.00 90.38 82 GLY A N 1
ATOM 673 C CA . GLY A 1 82 ? 2.390 3.652 -13.527 1.00 90.38 82 GLY A CA 1
ATOM 674 C C . GLY A 1 82 ? 3.216 3.647 -14.809 1.00 90.38 82 GLY A C 1
ATOM 675 O O . GLY A 1 82 ? 4.149 2.858 -14.920 1.00 90.38 82 GLY A O 1
ATOM 676 N N . ILE A 1 83 ? 2.954 4.567 -15.745 1.00 93.56 83 ILE A N 1
ATOM 677 C CA . ILE A 1 83 ? 3.769 4.728 -16.964 1.00 93.56 83 ILE A CA 1
ATOM 678 C C . ILE A 1 83 ? 5.216 5.084 -16.603 1.00 93.56 83 ILE A C 1
ATOM 680 O O . ILE A 1 83 ? 6.153 4.543 -17.190 1.00 93.56 83 ILE A O 1
ATOM 684 N N . THR A 1 84 ? 5.408 5.959 -15.616 1.00 93.44 84 THR A N 1
ATOM 685 C CA . THR A 1 84 ? 6.743 6.368 -15.159 1.00 93.44 84 THR A CA 1
ATOM 686 C C . THR A 1 84 ? 7.509 5.186 -14.566 1.00 93.44 84 THR A C 1
ATOM 688 O O . THR A 1 84 ? 8.639 4.919 -14.970 1.00 93.44 84 THR A O 1
ATOM 691 N N . ILE A 1 85 ? 6.886 4.435 -13.655 1.00 92.62 85 ILE A N 1
ATOM 692 C CA . ILE A 1 85 ? 7.491 3.255 -13.026 1.00 92.62 85 ILE A CA 1
ATOM 693 C C . ILE A 1 85 ? 7.761 2.169 -14.070 1.00 92.62 85 ILE A C 1
ATOM 695 O O . ILE A 1 85 ? 8.851 1.608 -14.074 1.00 92.62 85 ILE A O 1
ATOM 699 N N . ALA A 1 86 ? 6.828 1.905 -14.988 1.00 88.62 86 ALA A N 1
ATOM 700 C CA . ALA A 1 86 ? 7.015 0.928 -16.060 1.00 88.62 86 ALA A CA 1
ATOM 701 C C . ALA A 1 86 ? 8.201 1.296 -16.966 1.00 88.62 86 ALA A C 1
ATOM 703 O O . ALA A 1 86 ? 9.035 0.446 -17.269 1.00 88.62 86 ALA A O 1
ATOM 704 N N . SER A 1 87 ? 8.322 2.575 -17.336 1.00 90.44 87 SER A N 1
ATOM 705 C CA . SER A 1 87 ? 9.441 3.087 -18.135 1.00 90.44 87 SER A CA 1
ATOM 706 C C . SER A 1 87 ? 10.795 2.890 -17.445 1.00 90.44 87 SER A C 1
ATOM 708 O O . SER A 1 87 ? 11.779 2.579 -18.108 1.00 90.44 87 SER A O 1
ATOM 710 N N . LEU A 1 88 ? 10.849 3.010 -16.114 1.00 87.12 88 LEU A N 1
ATOM 711 C CA . LEU A 1 88 ? 12.063 2.765 -15.325 1.00 87.12 88 LEU A CA 1
ATOM 712 C C . LEU A 1 88 ? 12.328 1.271 -15.078 1.00 87.12 88 LEU A C 1
ATOM 714 O O . LEU A 1 88 ? 13.480 0.836 -15.076 1.00 87.12 88 LEU A O 1
ATOM 718 N N . ALA A 1 89 ? 11.276 0.471 -14.909 1.00 81.75 89 ALA A N 1
ATOM 719 C CA . ALA A 1 89 ? 11.375 -0.958 -14.634 1.00 81.75 89 ALA A CA 1
ATOM 720 C C . ALA A 1 89 ? 11.897 -1.755 -15.840 1.00 81.75 89 ALA A C 1
ATOM 722 O O . ALA A 1 89 ? 12.631 -2.720 -15.650 1.00 81.75 89 ALA A O 1
ATOM 723 N N . ILE A 1 90 ? 11.585 -1.338 -17.073 1.00 78.00 90 ILE A N 1
ATOM 724 C CA . ILE A 1 90 ? 12.068 -1.986 -18.307 1.00 78.00 90 ILE A CA 1
ATOM 725 C C . ILE A 1 90 ? 13.610 -2.017 -18.384 1.00 78.00 90 ILE A C 1
ATOM 727 O O . ILE A 1 90 ? 14.180 -3.109 -18.456 1.00 78.00 90 ILE A O 1
ATOM 731 N N . PRO A 1 91 ? 14.331 -0.878 -18.341 1.00 76.31 91 PRO A N 1
ATOM 732 C CA . PRO A 1 91 ? 15.790 -0.896 -18.372 1.00 76.31 91 PRO A CA 1
ATOM 733 C C . PRO A 1 91 ? 16.385 -1.546 -17.115 1.00 76.31 91 PRO A C 1
ATOM 735 O O . PRO A 1 91 ? 17.409 -2.226 -17.213 1.00 76.31 91 PRO A O 1
ATOM 738 N N . GLN A 1 92 ? 15.743 -1.398 -15.950 1.00 75.06 92 GLN A N 1
ATOM 739 C CA . GLN A 1 92 ? 16.190 -2.038 -14.710 1.00 75.06 92 GLN A CA 1
ATOM 740 C C . GLN A 1 92 ? 16.118 -3.574 -14.799 1.00 75.06 92 GLN A C 1
ATOM 742 O O . GLN A 1 92 ? 17.086 -4.252 -14.449 1.00 75.06 92 GLN A O 1
ATOM 747 N N . GLY A 1 93 ? 15.028 -4.126 -15.336 1.00 71.12 93 GLY A N 1
ATOM 748 C CA . GLY A 1 93 ? 14.845 -5.564 -15.548 1.00 71.12 93 GLY A CA 1
ATOM 749 C C . GLY A 1 93 ? 15.848 -6.146 -16.546 1.00 71.12 93 GLY A C 1
ATOM 750 O O . GLY A 1 93 ? 16.462 -7.176 -16.269 1.00 71.12 93 GLY A O 1
ATOM 751 N N . ILE A 1 94 ? 16.105 -5.445 -17.658 1.00 74.75 94 ILE A N 1
ATOM 752 C CA . ILE A 1 94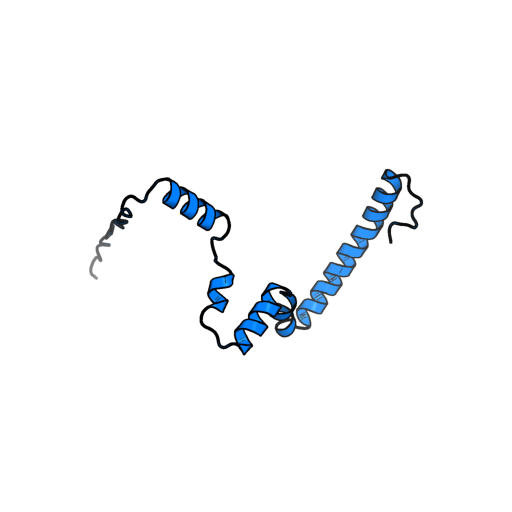 ? 17.108 -5.856 -18.660 1.00 74.75 94 ILE A CA 1
ATOM 753 C C . ILE A 1 94 ? 18.520 -5.872 -18.053 1.00 74.75 94 ILE A C 1
ATOM 755 O O . ILE A 1 94 ? 19.299 -6.794 -18.308 1.00 74.75 94 ILE A O 1
ATOM 759 N N . SER A 1 95 ? 18.853 -4.878 -17.226 1.00 67.75 95 SER A N 1
ATOM 760 C CA . SER A 1 95 ? 20.145 -4.810 -16.535 1.00 67.75 95 SER A CA 1
ATOM 761 C C . SER A 1 95 ? 20.332 -5.976 -15.556 1.00 67.75 95 SER A C 1
ATOM 763 O O . SER A 1 95 ? 21.378 -6.627 -15.565 1.00 67.75 95 SER A O 1
ATOM 765 N N . TYR A 1 96 ? 19.305 -6.314 -14.768 1.00 66.44 96 TYR A N 1
ATOM 766 C CA . TYR A 1 96 ? 19.370 -7.453 -13.847 1.00 66.44 96 TYR A CA 1
ATOM 767 C C . TYR A 1 96 ? 19.421 -8.807 -14.561 1.00 66.44 96 TYR A C 1
ATOM 769 O O . TYR A 1 96 ? 20.208 -9.664 -14.159 1.00 66.44 96 TYR A O 1
ATOM 777 N N . ALA A 1 97 ? 18.675 -8.990 -15.654 1.00 63.84 97 ALA A N 1
ATOM 778 C CA . ALA A 1 97 ? 18.759 -10.202 -16.473 1.00 63.84 97 ALA A CA 1
ATOM 779 C C . ALA A 1 97 ? 20.175 -10.404 -17.045 1.00 63.84 97 ALA A C 1
ATOM 781 O O . ALA A 1 97 ? 20.708 -11.515 -17.032 1.00 63.84 97 ALA A O 1
ATOM 782 N N . LYS A 1 98 ? 20.822 -9.309 -17.469 1.00 58.25 98 LYS A N 1
ATOM 783 C CA . LYS A 1 98 ? 22.200 -9.316 -17.978 1.00 58.25 98 LYS A CA 1
ATOM 784 C C . LYS A 1 98 ? 23.233 -9.648 -16.895 1.00 58.25 98 LYS A C 1
ATOM 786 O O . LYS A 1 98 ? 24.189 -10.362 -17.183 1.00 58.25 98 LYS A O 1
ATOM 791 N N . LEU A 1 99 ? 23.049 -9.169 -15.662 1.00 60.12 99 LEU A N 1
ATOM 792 C CA . LEU A 1 99 ? 23.933 -9.485 -14.528 1.00 60.12 99 LEU A CA 1
ATOM 793 C C . LEU A 1 99 ? 23.799 -10.939 -14.055 1.00 60.12 99 LEU A C 1
ATOM 795 O O . LEU A 1 99 ? 24.775 -11.522 -13.593 1.00 60.12 99 LEU A O 1
ATOM 799 N N . ALA A 1 100 ? 22.616 -11.536 -14.208 1.00 62.53 100 ALA A N 1
ATOM 800 C CA . ALA A 1 100 ? 22.358 -12.927 -13.847 1.00 62.53 100 ALA A CA 1
ATOM 801 C C . ALA A 1 100 ? 22.775 -13.947 -14.931 1.00 62.53 100 ALA A C 1
ATOM 803 O O . ALA A 1 100 ? 22.610 -15.146 -14.722 1.00 62.53 100 ALA A O 1
ATOM 804 N N . ASN A 1 101 ? 23.318 -13.494 -16.074 1.00 55.38 101 ASN A N 1
ATOM 805 C CA . ASN A 1 101 ? 23.753 -14.335 -17.203 1.00 55.38 101 ASN A CA 1
ATOM 806 C C . ASN A 1 101 ? 22.648 -15.278 -17.742 1.00 55.38 101 ASN A C 1
ATOM 808 O O . ASN A 1 101 ? 22.926 -16.340 -18.298 1.00 55.38 101 ASN A O 1
ATOM 812 N N . LEU A 1 102 ? 21.381 -14.891 -17.552 1.00 58.75 102 LEU A N 1
ATOM 813 C CA . LEU A 1 102 ? 20.193 -15.627 -17.985 1.00 58.75 102 LEU A CA 1
ATOM 814 C C . LEU A 1 102 ? 19.714 -15.081 -19.340 1.00 58.75 102 LEU A C 1
ATOM 816 O O . LEU A 1 102 ? 19.830 -13.876 -19.587 1.00 58.75 102 LEU A O 1
ATOM 820 N N . PRO A 1 103 ? 19.154 -15.924 -20.232 1.00 52.25 103 PRO A N 1
ATOM 821 C CA . PRO A 1 103 ? 18.565 -15.440 -21.472 1.00 52.25 103 PRO A CA 1
ATOM 822 C C . PRO A 1 103 ? 17.460 -14.414 -21.142 1.00 52.25 103 PRO A C 1
ATOM 824 O O . PRO A 1 103 ? 16.578 -14.716 -20.334 1.00 52.25 103 PRO A O 1
ATOM 827 N N . PRO A 1 104 ? 17.479 -13.213 -21.753 1.00 56.53 104 PRO A N 1
ATOM 828 C CA . PRO A 1 104 ? 16.673 -12.047 -21.354 1.00 56.53 104 PRO A CA 1
ATOM 829 C C . PRO A 1 104 ? 15.148 -12.198 -21.532 1.00 56.53 104 PRO A C 1
ATOM 831 O O . PRO A 1 104 ? 14.414 -11.230 -21.374 1.00 56.53 104 PRO A O 1
ATOM 834 N N . ILE A 1 105 ? 14.664 -13.402 -21.848 1.00 53.81 105 ILE A N 1
ATOM 835 C CA . ILE A 1 105 ? 13.254 -13.729 -22.086 1.00 53.81 105 ILE A CA 1
ATOM 836 C C . ILE A 1 105 ? 12.507 -14.174 -20.813 1.00 53.81 105 ILE A C 1
ATOM 838 O O . ILE A 1 105 ? 11.289 -14.276 -20.838 1.00 53.81 105 ILE A O 1
ATOM 842 N N . LEU A 1 106 ? 13.216 -14.449 -19.709 1.00 55.97 106 LEU A N 1
ATOM 843 C CA . LEU A 1 106 ? 12.625 -14.912 -18.438 1.00 55.97 106 LEU A CA 1
ATOM 844 C C . LEU A 1 106 ? 12.318 -13.776 -17.441 1.00 55.97 106 LEU A C 1
ATOM 846 O O . LEU A 1 106 ? 11.943 -14.047 -16.304 1.00 55.97 106 LEU A O 1
ATOM 850 N N . GLY A 1 107 ? 12.517 -12.517 -17.844 1.00 54.56 107 GLY A N 1
ATOM 851 C CA . GLY A 1 107 ? 12.347 -11.324 -17.003 1.00 54.56 107 GLY A CA 1
ATOM 852 C C . GLY A 1 107 ? 11.151 -10.437 -17.368 1.00 54.56 107 GLY A C 1
ATOM 853 O O . GLY A 1 107 ? 11.208 -9.242 -17.080 1.00 54.56 107 GLY A O 1
ATOM 854 N N . LEU A 1 108 ? 10.126 -10.988 -18.030 1.00 46.03 108 LEU A N 1
ATOM 855 C CA . LEU A 1 108 ? 8.848 -10.329 -18.337 1.00 46.03 108 LEU A CA 1
ATOM 856 C C . LEU A 1 108 ? 7.676 -11.215 -17.912 1.00 46.03 108 LEU A C 1
ATOM 858 O O . LEU A 1 108 ? 7.710 -12.418 -18.255 1.00 46.03 108 LEU A O 1
#

pLDDT: mean 72.49, std 13.15, range [45.34, 94.19]

Foldseek 3Di:
DDDDPPPPPPPPPPDPDPDDDDPVVVVVVVVCCVVPVPVLCVVLPPDPPVVNVVSVCCVVPVCSVCVVVDDVVVVVVCVVVVVVVVVVVVVVLQVVCVVVVHDSPVSD

Sequence (108 aa):
MGNVEYEYNSSMHQVAVPPPQPFLNSLMYSLKETFFPDDPLKRFKNQPASKKLVLGLQYFFPILEWAPNYTFQFLKSDLIAGITIASLAIPQGISYAKLANLPPILGL